Protein AF-A0A969QLA1-F1 (afdb_monomer_lite)

pLDDT: mean 76.2, std 19.85, range [35.66, 97.62]

Radius of gyration: 31.73 Å; chains: 1; bounding box: 60×80×61 Å

Foldseek 3Di:
DDDDDDPDDDDDDDDDDDDDDDDDDDDDDDDDDDDDDDDDPDPDDDDDDDPCDPLLVVLLVLLVVQAPVSVVDDSVCSNVVSVCLQLLLAFDPPDLRHDPRVDDDDPVRVVSSVVSVCCSVVVDPDDPPDPSSVRRRHDD

Structure (mmCIF, N/CA/C/O backbone):
data_AF-A0A969QLA1-F1
#
_entry.id   AF-A0A969QLA1-F1
#
loop_
_atom_site.group_PDB
_atom_site.id
_atom_site.type_symbol
_atom_site.label_atom_id
_atom_site.label_alt_id
_atom_site.label_comp_id
_atom_site.label_asym_id
_atom_site.label_entity_id
_atom_site.label_seq_id
_atom_site.pdbx_PDB_ins_code
_atom_site.Cartn_x
_atom_site.Cartn_y
_atom_site.Cartn_z
_atom_site.occupancy
_atom_site.B_iso_or_equiv
_atom_site.auth_seq_id
_atom_site.auth_comp_id
_atom_site.auth_asym_id
_atom_site.auth_atom_id
_atom_site.pdbx_PDB_model_num
ATOM 1 N N . MET A 1 1 ? 14.291 -67.160 -38.519 1.00 51.03 1 MET A N 1
ATOM 2 C CA . MET A 1 1 ? 13.418 -68.324 -38.251 1.00 51.03 1 MET A CA 1
ATOM 3 C C . MET A 1 1 ? 13.791 -68.806 -36.852 1.00 51.03 1 MET A C 1
ATOM 5 O O . MET A 1 1 ? 14.877 -69.334 -36.722 1.00 51.03 1 MET A O 1
ATOM 9 N N . TYR A 1 2 ? 13.108 -68.519 -35.743 1.00 52.56 2 TYR A N 1
ATOM 10 C CA . TYR A 1 2 ? 11.756 -68.027 -35.425 1.00 52.56 2 TYR A CA 1
ATOM 11 C C . TYR A 1 2 ? 11.814 -66.795 -34.478 1.00 52.56 2 TYR A C 1
ATOM 13 O O . TYR A 1 2 ? 12.858 -66.558 -33.873 1.00 52.56 2 TYR A O 1
ATOM 21 N N . PRO A 1 3 ? 10.730 -65.999 -34.379 1.00 59.09 3 PRO A N 1
ATOM 22 C CA . PRO A 1 3 ? 10.676 -64.732 -33.645 1.00 59.09 3 PRO A CA 1
ATOM 23 C C . PRO A 1 3 ? 10.567 -64.911 -32.123 1.00 59.09 3 PRO A C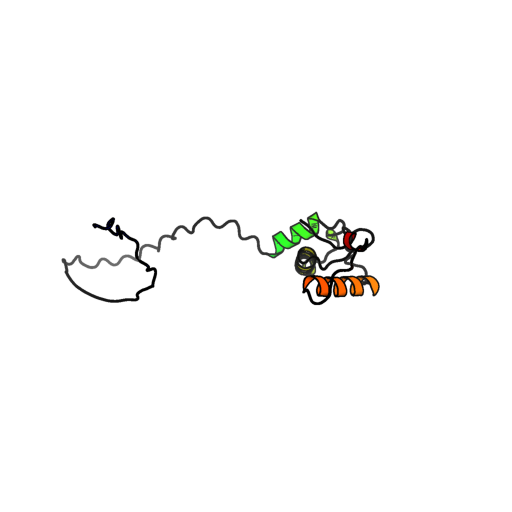 1
ATOM 25 O O . PRO A 1 3 ? 9.897 -65.821 -31.638 1.00 59.09 3 PRO A O 1
ATOM 28 N N . ILE A 1 4 ? 11.188 -63.990 -31.379 1.00 67.12 4 ILE A N 1
ATOM 29 C CA . ILE A 1 4 ? 10.986 -63.837 -29.935 1.00 67.12 4 ILE A CA 1
ATOM 30 C C . ILE A 1 4 ? 9.547 -63.371 -29.698 1.00 67.12 4 ILE A C 1
ATOM 32 O O . ILE A 1 4 ? 9.090 -62.377 -30.262 1.00 67.12 4 ILE A O 1
ATOM 36 N N . ALA A 1 5 ? 8.841 -64.158 -28.894 1.00 61.09 5 ALA A N 1
ATOM 37 C CA . ALA A 1 5 ? 7.438 -64.020 -28.566 1.00 61.09 5 ALA A CA 1
ATOM 38 C C . ALA A 1 5 ? 7.115 -62.685 -27.872 1.00 61.09 5 ALA A C 1
ATOM 40 O O . ALA A 1 5 ? 7.810 -62.243 -26.958 1.00 61.09 5 ALA A O 1
ATOM 41 N N . MET A 1 6 ? 6.002 -62.088 -28.307 1.00 59.09 6 MET A N 1
ATOM 42 C CA . MET A 1 6 ? 5.271 -61.014 -27.637 1.00 59.09 6 MET A CA 1
ATOM 43 C C . MET A 1 6 ? 4.784 -61.485 -26.263 1.00 59.09 6 MET A C 1
ATOM 45 O O . MET A 1 6 ? 3.778 -62.185 -26.165 1.00 59.09 6 MET A O 1
ATOM 49 N N . THR A 1 7 ? 5.438 -61.037 -25.196 1.00 65.06 7 THR A N 1
ATOM 50 C CA . THR A 1 7 ? 4.850 -61.071 -23.853 1.00 65.06 7 THR A CA 1
ATOM 51 C C . THR A 1 7 ? 4.016 -59.807 -23.664 1.00 65.06 7 THR A C 1
ATOM 53 O O . THR A 1 7 ? 4.479 -58.810 -23.116 1.00 65.06 7 THR A O 1
ATOM 56 N N . MET A 1 8 ? 2.778 -59.832 -24.159 1.00 58.56 8 MET A N 1
ATOM 57 C CA . MET A 1 8 ? 1.742 -58.920 -23.680 1.00 58.56 8 MET A CA 1
ATOM 58 C C . MET A 1 8 ? 1.232 -59.432 -22.336 1.00 58.56 8 MET A C 1
ATOM 60 O O . MET A 1 8 ? 0.573 -60.465 -22.286 1.00 58.56 8 MET A O 1
ATOM 64 N N . LEU A 1 9 ? 1.494 -58.691 -21.263 1.00 62.69 9 LEU A N 1
ATOM 65 C CA . LEU A 1 9 ? 0.768 -58.823 -20.005 1.00 62.69 9 LEU A CA 1
ATOM 66 C C . LEU A 1 9 ? 0.545 -57.425 -19.413 1.00 62.69 9 LEU A C 1
ATOM 68 O O . LEU A 1 9 ? 1.464 -56.798 -18.903 1.00 62.69 9 LEU A O 1
ATOM 72 N N . LEU A 1 10 ? -0.727 -57.019 -19.457 1.00 64.88 10 LEU A N 1
ATOM 73 C CA . LEU A 1 10 ? -1.436 -56.317 -18.386 1.00 64.88 10 LEU A CA 1
ATOM 74 C C . LEU A 1 10 ? -0.994 -54.883 -18.036 1.00 64.88 10 LEU A C 1
ATOM 76 O O . LEU A 1 10 ? -0.087 -54.678 -17.240 1.00 64.88 10 LEU A O 1
ATOM 80 N N . GLN A 1 11 ? -1.841 -53.907 -18.379 1.00 65.38 11 GLN A N 1
ATOM 81 C CA . GLN A 1 11 ? -2.885 -53.497 -17.425 1.00 65.38 11 GLN A CA 1
ATOM 82 C C . GLN A 1 11 ? -3.976 -52.624 -18.074 1.00 65.38 11 GLN A C 1
ATOM 84 O O . GLN A 1 11 ? -3.675 -51.797 -18.936 1.00 65.38 11 GLN A O 1
ATOM 89 N N . PRO A 1 12 ? -5.252 -52.832 -17.695 1.00 67.12 12 PRO A N 1
ATOM 90 C CA . PRO A 1 12 ? -6.391 -52.170 -18.305 1.00 67.12 12 PRO A CA 1
ATOM 91 C C . PRO A 1 12 ? -6.604 -50.757 -17.750 1.00 67.12 12 PRO A C 1
ATOM 93 O O . PRO A 1 12 ? -6.472 -50.492 -16.557 1.00 67.12 12 PRO A O 1
ATOM 96 N N . LEU A 1 13 ? -7.016 -49.872 -18.656 1.00 56.97 13 LEU A N 1
ATOM 97 C CA . LEU A 1 13 ? -7.788 -48.668 -18.363 1.00 56.97 13 LEU A CA 1
ATOM 98 C C . LEU A 1 13 ? -9.009 -49.058 -17.521 1.00 56.97 13 LEU A C 1
ATOM 100 O O . LEU A 1 13 ? -9.608 -50.080 -17.828 1.00 56.97 13 LEU A O 1
ATOM 104 N N . ILE A 1 14 ? -9.401 -48.238 -16.542 1.00 68.00 14 ILE A N 1
ATOM 105 C CA . ILE A 1 14 ? -10.791 -47.825 -16.242 1.00 68.00 14 ILE A CA 1
ATOM 106 C C . ILE A 1 14 ? -10.849 -47.285 -14.808 1.00 68.00 14 ILE A C 1
ATOM 108 O O . ILE A 1 14 ? -10.754 -48.025 -13.838 1.00 68.00 14 ILE A O 1
ATOM 112 N N . ASN A 1 15 ? -11.117 -45.985 -14.694 1.00 50.97 15 ASN A N 1
ATOM 113 C CA . ASN A 1 15 ? -11.918 -45.449 -13.602 1.00 50.97 15 ASN A CA 1
ATOM 114 C C . ASN A 1 15 ? -13.031 -44.627 -14.267 1.00 50.97 15 ASN A C 1
ATOM 116 O O . ASN A 1 15 ? -12.810 -43.504 -14.721 1.00 50.97 15 ASN A O 1
ATOM 120 N N . ARG A 1 16 ? -14.210 -45.233 -14.430 1.00 56.62 16 ARG A N 1
ATOM 121 C CA . ARG A 1 16 ? -15.440 -44.556 -14.862 1.00 56.62 16 ARG A CA 1
ATOM 122 C C . ARG A 1 16 ? -16.551 -44.885 -13.863 1.00 56.62 16 ARG A C 1
ATOM 124 O O . ARG A 1 16 ? -16.629 -46.033 -13.433 1.00 56.62 16 ARG A O 1
ATOM 131 N N . PRO A 1 17 ? -17.389 -43.907 -13.487 1.00 56.59 17 PRO A N 1
ATOM 132 C CA . PRO A 1 17 ? -18.413 -44.096 -12.472 1.00 56.59 17 PRO A CA 1
ATOM 133 C C . PRO A 1 17 ? -19.631 -44.797 -13.084 1.00 56.59 17 PRO A C 1
ATOM 135 O O . PRO A 1 17 ? -20.030 -44.477 -14.204 1.00 56.59 17 PRO A O 1
ATOM 138 N N . ALA A 1 18 ? -20.239 -45.726 -12.349 1.00 57.81 18 ALA A N 1
ATOM 139 C CA . ALA A 1 18 ? -21.504 -46.348 -12.725 1.00 57.81 18 ALA A CA 1
ATOM 140 C C . ALA A 1 18 ? -22.527 -46.175 -11.597 1.00 57.81 18 ALA A C 1
ATOM 142 O O . ALA A 1 18 ? -22.251 -46.433 -10.427 1.00 57.81 18 ALA A O 1
ATOM 143 N N . GLN A 1 19 ? -23.696 -45.682 -11.992 1.00 51.69 19 GLN A N 1
ATOM 144 C CA . GLN A 1 19 ? -24.875 -45.445 -11.173 1.00 51.69 19 GLN A CA 1
ATOM 145 C C . GLN A 1 19 ? -25.661 -46.752 -10.916 1.00 51.69 19 GLN A C 1
ATOM 147 O O . GLN A 1 19 ? -25.711 -47.609 -11.787 1.00 51.69 19 GLN A O 1
ATOM 152 N N . ALA A 1 20 ? -26.308 -46.819 -9.745 1.00 47.03 20 ALA A N 1
ATOM 153 C CA . ALA A 1 20 ? -27.643 -47.364 -9.424 1.00 47.03 20 ALA A CA 1
ATOM 154 C C . ALA A 1 20 ? -28.123 -48.784 -9.860 1.00 47.03 20 ALA A C 1
ATOM 156 O O . ALA A 1 20 ? -28.214 -49.097 -11.039 1.00 47.03 20 ALA A O 1
ATOM 157 N N . SER A 1 21 ? -28.696 -49.507 -8.870 1.00 47.25 21 SER A N 1
ATOM 158 C CA . SER A 1 21 ? -30.081 -50.066 -8.833 1.00 47.25 21 SER A CA 1
ATOM 159 C C . SER A 1 21 ? -30.297 -51.595 -8.619 1.00 47.25 21 SER A C 1
ATOM 161 O O . SER A 1 21 ? -29.979 -52.403 -9.480 1.00 47.25 21 SER A O 1
ATOM 163 N N . ALA A 1 22 ? -30.985 -51.906 -7.498 1.00 39.91 22 ALA A N 1
ATOM 164 C CA . ALA A 1 22 ? -32.107 -52.855 -7.265 1.00 39.91 22 ALA A CA 1
ATOM 165 C C . ALA A 1 22 ? -31.970 -54.402 -7.042 1.00 39.91 22 ALA A C 1
ATOM 167 O O . ALA A 1 22 ? -31.525 -55.136 -7.912 1.00 39.9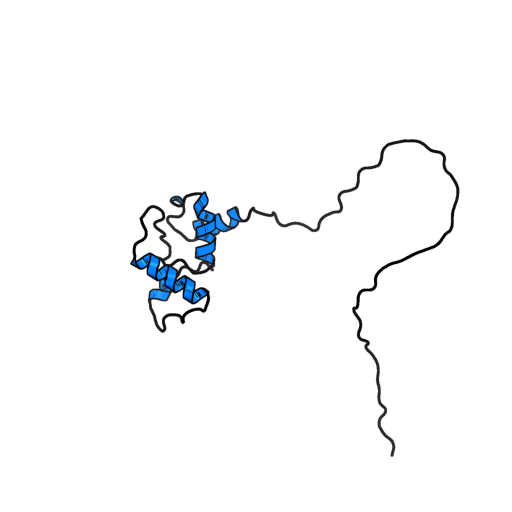1 22 ALA A O 1
ATOM 168 N N . ALA A 1 23 ? -32.603 -54.838 -5.919 1.00 35.66 23 ALA A N 1
ATOM 169 C CA . ALA A 1 23 ? -33.374 -56.081 -5.603 1.00 35.66 23 ALA A CA 1
ATOM 170 C C . ALA A 1 23 ? -32.627 -57.450 -5.473 1.00 35.66 23 ALA A C 1
ATOM 172 O O . ALA A 1 23 ? -31.715 -57.712 -6.233 1.00 35.66 23 ALA A O 1
ATOM 173 N N . ALA A 1 24 ? -32.927 -58.417 -4.576 1.00 40.38 24 ALA A N 1
ATOM 174 C CA . ALA A 1 24 ? -34.144 -58.775 -3.829 1.00 40.38 24 ALA A CA 1
ATOM 175 C C . ALA A 1 24 ? -33.888 -59.760 -2.635 1.00 40.38 24 ALA A C 1
ATOM 177 O O . ALA A 1 24 ? -33.003 -60.605 -2.701 1.00 40.38 24 ALA A O 1
ATOM 178 N N . THR A 1 25 ? -34.756 -59.671 -1.612 1.00 40.31 25 THR A N 1
ATOM 179 C CA . THR A 1 25 ? -35.438 -60.731 -0.813 1.00 40.31 25 THR A CA 1
ATOM 180 C C . THR A 1 25 ? -34.677 -61.839 -0.050 1.00 40.31 25 THR A C 1
ATOM 182 O O . THR A 1 25 ? -34.208 -62.800 -0.650 1.00 40.31 25 THR A O 1
ATOM 185 N N . SER A 1 26 ? -34.795 -61.844 1.295 1.00 52.69 26 SER A N 1
ATOM 186 C CA . SER A 1 26 ? -35.434 -62.934 2.0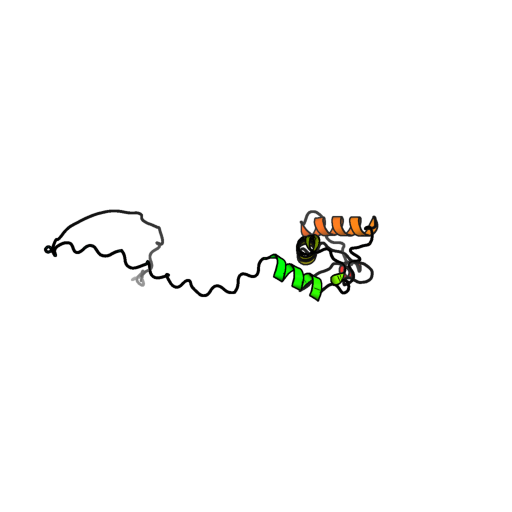82 1.00 52.69 26 SER A CA 1
ATOM 187 C C . SER A 1 26 ? -35.594 -62.586 3.573 1.00 52.69 26 SER A C 1
ATOM 189 O O . SER A 1 26 ? -34.740 -61.953 4.182 1.00 52.69 26 SER A O 1
ATOM 191 N N . GLN A 1 27 ? -36.749 -62.976 4.115 1.00 46.84 27 GLN A N 1
ATOM 192 C CA . GLN A 1 27 ? -37.360 -62.576 5.386 1.00 46.84 27 GLN A CA 1
ATOM 193 C C . GLN A 1 27 ? -37.004 -63.523 6.545 1.00 46.84 27 GLN A C 1
ATOM 195 O O . GLN A 1 27 ? -36.898 -64.727 6.325 1.00 46.84 27 GLN A O 1
ATOM 200 N N . ALA A 1 28 ? -36.969 -63.015 7.785 1.00 40.84 28 ALA A N 1
ATOM 201 C CA . ALA A 1 28 ? -37.171 -63.837 8.981 1.00 40.84 28 ALA A CA 1
ATOM 202 C C . ALA A 1 28 ? -37.790 -63.052 10.169 1.00 40.84 28 ALA A C 1
ATOM 204 O O . ALA A 1 28 ? -37.100 -62.313 10.856 1.00 40.84 28 ALA A O 1
ATOM 205 N N . ILE A 1 29 ? -39.095 -63.294 10.372 1.00 42.38 29 ILE A N 1
ATOM 206 C CA . ILE A 1 29 ? -39.852 -63.499 11.631 1.00 42.38 29 ILE A CA 1
ATOM 207 C C . ILE A 1 29 ? -39.916 -62.372 12.694 1.00 42.38 29 ILE A C 1
ATOM 209 O O . ILE A 1 29 ? -38.927 -61.845 13.182 1.00 42.38 29 ILE A O 1
ATOM 213 N N . ALA A 1 30 ? -41.161 -62.073 13.079 1.00 48.03 30 ALA A N 1
ATOM 214 C CA . ALA A 1 30 ? -41.645 -61.008 13.950 1.00 48.03 30 ALA A CA 1
ATOM 215 C C . ALA A 1 30 ? -41.148 -61.036 15.410 1.00 48.03 30 ALA A C 1
ATOM 217 O O . ALA A 1 30 ? -41.176 -62.072 16.072 1.00 48.03 30 ALA A O 1
ATOM 218 N N . GLN A 1 31 ? -40.853 -59.843 15.935 1.00 51.03 31 GLN A N 1
ATOM 219 C CA . GLN A 1 31 ? -40.957 -59.507 17.358 1.00 51.03 31 GLN A CA 1
ATOM 220 C C . GLN A 1 31 ? -41.990 -58.371 17.513 1.00 51.03 31 GLN A C 1
ATOM 222 O O . GLN A 1 31 ? -42.055 -57.500 16.640 1.00 51.03 31 GLN A O 1
ATOM 227 N N . PRO A 1 32 ? -42.853 -58.412 18.546 1.00 46.88 32 PRO A N 1
ATOM 228 C CA . PRO A 1 32 ? -43.959 -57.477 18.719 1.00 46.88 32 PRO A CA 1
ATOM 229 C C . PRO A 1 32 ? -43.464 -56.081 19.110 1.00 46.88 32 PRO A C 1
ATOM 231 O O . PRO A 1 32 ? -42.418 -55.920 19.729 1.00 46.88 32 PRO A O 1
ATOM 234 N N . ALA A 1 33 ? -44.246 -55.077 18.723 1.00 52.75 33 ALA A N 1
ATOM 235 C CA . ALA A 1 33 ? -44.006 -53.675 19.009 1.00 52.75 33 ALA A CA 1
ATOM 236 C C . ALA A 1 33 ? -43.894 -53.406 20.518 1.00 52.75 33 ALA A C 1
ATOM 238 O O . ALA A 1 33 ? -44.860 -53.597 21.254 1.00 52.75 33 ALA A O 1
ATOM 239 N N . GLU A 1 34 ? -42.752 -52.866 20.936 1.00 39.88 34 GLU A N 1
ATOM 240 C CA . GLU A 1 34 ? -42.659 -52.024 22.123 1.00 39.88 34 GLU A CA 1
ATOM 241 C C . GLU A 1 34 ? -42.116 -50.663 21.674 1.00 39.88 34 GLU A C 1
ATOM 243 O O . GLU A 1 34 ? -41.019 -50.540 21.129 1.00 39.88 34 GLU A O 1
ATOM 248 N N . SER A 1 35 ? -42.973 -49.654 21.785 1.00 54.47 35 SER A N 1
ATOM 249 C CA . SER A 1 35 ? -42.695 -48.273 21.422 1.00 54.47 35 SER A CA 1
ATOM 250 C C . SER A 1 35 ? -41.788 -47.638 22.470 1.00 54.47 35 SER A C 1
ATOM 252 O O . SER A 1 35 ? -42.261 -47.299 23.553 1.00 54.47 35 SER A O 1
ATOM 254 N N . THR A 1 36 ? -40.528 -47.382 22.120 1.00 54.91 36 THR A N 1
ATOM 255 C CA . THR A 1 36 ? -39.650 -46.492 22.896 1.00 54.91 36 THR A CA 1
ATOM 256 C C . THR A 1 36 ? -38.771 -45.693 21.918 1.00 54.91 36 THR A C 1
ATOM 258 O O . THR A 1 36 ? -38.394 -46.236 20.878 1.00 54.91 36 THR A O 1
ATOM 261 N N . PRO A 1 37 ? -38.528 -44.386 22.154 1.00 48.59 37 PRO A N 1
ATOM 262 C CA . PRO A 1 37 ? -38.113 -43.431 21.122 1.00 48.59 37 PRO A CA 1
ATOM 263 C C . PRO A 1 37 ? -36.740 -43.743 20.522 1.00 48.59 37 PRO A C 1
ATOM 265 O O . PRO A 1 37 ? -35.889 -44.335 21.179 1.00 48.59 37 PRO A O 1
ATOM 268 N N . ALA A 1 38 ? -36.546 -43.313 19.274 1.00 61.09 38 ALA A N 1
ATOM 269 C CA . ALA A 1 38 ? -35.312 -43.447 18.510 1.00 61.09 38 ALA A CA 1
ATOM 270 C C . ALA A 1 38 ? -34.048 -43.180 19.359 1.00 61.09 38 ALA A C 1
ATOM 272 O O . ALA A 1 38 ? -33.990 -42.148 20.030 1.00 61.09 38 ALA A O 1
ATOM 273 N N . PRO A 1 39 ? -33.026 -44.054 19.311 1.00 54.22 39 PRO A N 1
ATOM 274 C CA . PRO A 1 39 ? -31.707 -43.700 19.803 1.00 54.22 39 PRO A CA 1
ATOM 275 C C . PRO A 1 39 ? -31.135 -42.609 18.893 1.00 54.22 39 PRO A C 1
ATOM 277 O O . PRO A 1 39 ? -31.194 -42.713 17.664 1.00 54.22 39 PRO A O 1
ATOM 280 N N . ASP A 1 40 ? -30.627 -41.551 19.516 1.00 57.78 40 ASP A N 1
ATOM 281 C CA . ASP A 1 40 ? -29.987 -40.415 18.866 1.00 57.78 40 ASP A CA 1
ATOM 282 C C . ASP A 1 40 ? -29.006 -40.849 17.758 1.00 57.78 40 ASP A C 1
ATOM 284 O O . ASP A 1 40 ? -28.244 -41.807 17.943 1.00 57.78 40 ASP A O 1
ATOM 288 N N . PRO A 1 41 ? -28.952 -40.144 16.613 1.00 53.91 41 PRO A N 1
ATOM 289 C CA . PRO A 1 41 ? -27.879 -40.347 15.657 1.00 53.91 41 PRO A CA 1
ATOM 290 C C . PRO A 1 41 ? -26.543 -39.990 16.318 1.00 53.91 41 PRO A C 1
ATOM 292 O O . PRO A 1 41 ? -26.268 -38.838 16.653 1.00 53.91 41 PRO A O 1
ATOM 295 N N . GLN A 1 42 ? -25.704 -41.011 16.493 1.00 59.22 42 GLN A N 1
ATOM 296 C CA . GLN A 1 42 ? -24.305 -40.879 16.880 1.00 59.22 42 GLN A CA 1
ATOM 297 C C . GLN A 1 42 ? -23.623 -39.842 15.969 1.00 59.22 42 GLN A C 1
ATOM 299 O O . GLN A 1 42 ? -23.717 -39.968 14.743 1.00 59.22 42 GLN A O 1
ATOM 304 N N . PRO A 1 43 ? -22.911 -38.836 16.512 1.00 47.81 43 PRO A N 1
ATOM 305 C CA . PRO A 1 43 ? -22.117 -37.936 15.694 1.00 47.81 43 PRO A CA 1
ATOM 306 C C . PRO A 1 43 ? -21.048 -38.755 14.973 1.00 47.81 43 PRO A C 1
ATOM 308 O O . PRO A 1 43 ? -20.140 -39.307 15.598 1.00 47.81 43 PRO A O 1
ATOM 311 N N . ALA A 1 44 ? -21.159 -38.847 13.649 1.00 52.38 44 ALA A N 1
ATOM 312 C CA . ALA A 1 44 ? -20.061 -39.297 12.814 1.00 52.38 44 ALA A CA 1
ATOM 313 C C . ALA A 1 44 ? -18.842 -38.426 13.144 1.00 52.38 44 ALA A C 1
ATOM 315 O O . ALA A 1 44 ? -18.895 -37.199 13.039 1.00 52.38 44 ALA A O 1
ATOM 316 N N . GLN A 1 45 ? -17.763 -39.061 13.596 1.00 52.12 45 GLN A N 1
ATOM 317 C CA . GLN A 1 45 ? -16.509 -38.391 13.908 1.00 52.12 45 GLN A CA 1
ATOM 318 C C . GLN A 1 45 ? -15.986 -37.720 12.631 1.00 52.12 45 GLN A C 1
ATOM 320 O O . GLN A 1 45 ? -15.529 -38.387 11.703 1.00 52.12 45 GLN A O 1
ATOM 325 N N . GLN A 1 46 ? -16.104 -36.392 12.567 1.00 58.16 46 GLN A N 1
ATOM 326 C CA . GLN A 1 46 ? -15.490 -35.574 11.527 1.00 58.16 46 GLN A CA 1
ATOM 327 C C . GLN A 1 46 ? -13.960 -35.680 11.658 1.00 58.16 46 GLN A C 1
ATOM 329 O O . GLN A 1 46 ? -13.446 -35.574 12.775 1.00 58.16 46 GLN A O 1
ATOM 334 N N . PRO A 1 47 ? -13.209 -35.875 10.559 1.00 44.53 47 PRO A N 1
ATOM 335 C CA . PRO A 1 47 ? -11.754 -35.792 10.606 1.00 44.53 47 PRO A CA 1
ATOM 336 C C . PRO A 1 47 ? -11.348 -34.406 11.123 1.00 44.53 47 PRO A C 1
ATOM 338 O O . PRO A 1 47 ? -11.925 -33.400 10.714 1.00 44.53 47 PRO A O 1
ATOM 341 N N . ALA A 1 48 ? -10.398 -34.389 12.061 1.00 51.75 48 ALA A N 1
ATOM 342 C CA . ALA A 1 48 ? -9.963 -33.234 12.843 1.00 51.75 48 ALA A CA 1
ATOM 343 C C . ALA A 1 48 ? -9.909 -31.930 12.027 1.00 51.75 48 ALA A C 1
ATOM 345 O O . ALA A 1 48 ? -9.008 -31.712 11.217 1.00 51.75 48 ALA A O 1
ATOM 346 N N . GLN A 1 49 ? -10.882 -31.052 12.269 1.00 45.47 49 GLN A N 1
ATOM 347 C CA . GLN A 1 49 ? -10.872 -29.684 11.775 1.00 45.47 49 GLN A CA 1
ATOM 348 C C . GLN A 1 49 ? -9.851 -28.906 12.607 1.00 45.47 49 GLN A C 1
ATOM 350 O O . GLN A 1 49 ? -10.004 -28.768 13.822 1.00 45.47 49 GLN A O 1
ATOM 355 N N . GLN A 1 50 ? -8.796 -28.407 11.960 1.00 60.19 50 GLN A N 1
ATOM 356 C CA . GLN A 1 50 ? -8.012 -27.303 12.514 1.00 60.19 50 GLN A CA 1
ATOM 357 C C . GLN A 1 50 ? -8.989 -26.169 12.876 1.00 60.19 50 GLN A C 1
ATOM 359 O O . GLN A 1 50 ? -9.956 -25.979 12.131 1.00 60.19 50 GLN A O 1
ATOM 364 N N . PRO A 1 51 ? -8.798 -25.432 13.988 1.00 52.16 51 PRO A N 1
ATOM 365 C CA . PRO A 1 51 ? -9.724 -24.375 14.371 1.00 52.16 51 PRO A CA 1
ATOM 366 C C . PRO A 1 51 ? -9.888 -23.405 13.203 1.00 52.16 51 PRO A C 1
ATOM 368 O O . PRO A 1 51 ? -8.925 -22.763 12.784 1.00 52.16 51 PRO A O 1
ATOM 371 N N . ILE A 1 52 ? -11.100 -23.330 12.659 1.00 50.59 52 ILE A N 1
ATOM 372 C CA . ILE A 1 52 ? -11.472 -22.366 11.629 1.00 50.59 52 ILE A CA 1
ATOM 373 C C . ILE A 1 52 ? -11.463 -21.002 12.321 1.00 50.59 52 ILE A C 1
ATOM 375 O O . ILE A 1 52 ? -12.458 -20.571 12.901 1.00 50.59 52 ILE A O 1
ATOM 379 N N . GLN A 1 53 ? -10.302 -20.352 12.359 1.00 55.69 53 GLN A N 1
ATOM 380 C CA . GLN A 1 53 ? -10.242 -18.941 12.706 1.00 55.69 53 GLN A CA 1
ATOM 381 C C . GLN A 1 53 ? -11.067 -18.207 11.642 1.00 55.69 53 GLN A C 1
ATOM 383 O O . GLN A 1 53 ? -10.904 -18.500 10.452 1.00 55.69 53 GLN A O 1
ATOM 388 N N . PRO A 1 54 ? -11.981 -17.296 12.016 1.00 57.09 54 PRO A N 1
ATOM 389 C CA . PRO A 1 54 ? -12.650 -16.479 11.020 1.00 57.09 54 PRO A CA 1
ATOM 390 C C . PRO A 1 54 ? -11.565 -15.780 10.182 1.00 57.09 54 PRO A C 1
ATOM 392 O O . PRO A 1 54 ? -10.561 -15.346 10.754 1.00 57.09 54 PRO A O 1
ATOM 395 N N . PRO A 1 55 ? -11.730 -15.671 8.851 1.00 58.16 55 PRO A N 1
ATOM 396 C CA . PRO A 1 55 ? -10.702 -15.141 7.944 1.00 58.16 55 PRO A CA 1
ATOM 397 C C . PRO A 1 55 ? -10.163 -13.756 8.354 1.00 58.16 55 PRO A C 1
ATOM 399 O O . PRO A 1 55 ? -9.058 -13.377 7.981 1.00 58.16 55 PRO A O 1
ATOM 402 N N . THR A 1 56 ? -10.902 -13.031 9.197 1.00 60.69 56 THR A N 1
ATOM 403 C CA . THR A 1 56 ? -10.511 -11.759 9.807 1.00 60.69 56 THR A CA 1
ATOM 404 C C . THR A 1 56 ? -9.365 -11.850 10.819 1.00 60.69 56 THR A C 1
ATOM 406 O O . THR A 1 56 ? -8.592 -10.902 10.911 1.00 60.69 56 THR A O 1
ATOM 409 N N . GLN A 1 57 ? -9.215 -12.945 11.573 1.00 67.06 57 GLN A N 1
ATOM 410 C CA . GLN A 1 57 ? -8.168 -13.044 12.605 1.00 67.06 57 GLN A CA 1
ATOM 411 C C . GLN A 1 57 ? -6.774 -13.207 11.993 1.00 67.06 57 GLN A C 1
ATOM 413 O O . GLN A 1 57 ? -5.835 -12.542 12.416 1.00 67.06 57 GLN A O 1
ATOM 418 N N . GLN A 1 58 ? -6.641 -14.037 10.956 1.00 74.12 58 GLN A N 1
ATOM 419 C CA . GLN A 1 58 ? -5.366 -14.220 10.255 1.00 74.12 58 GLN A CA 1
ATOM 420 C C . GLN A 1 58 ? -4.938 -12.938 9.530 1.00 74.12 58 GLN A C 1
ATOM 422 O O . GLN A 1 58 ? -3.784 -12.532 9.628 1.00 74.12 58 GLN A O 1
ATOM 427 N N . ALA A 1 59 ? -5.889 -12.261 8.874 1.00 75.50 59 ALA A N 1
ATOM 428 C CA . ALA A 1 59 ? -5.676 -10.964 8.239 1.00 75.50 59 ALA A CA 1
ATOM 429 C C . ALA A 1 59 ? -5.200 -9.894 9.237 1.00 75.50 59 ALA A C 1
ATOM 431 O O . ALA A 1 59 ? -4.241 -9.176 8.958 1.00 75.50 59 ALA A O 1
ATOM 432 N N . ALA A 1 60 ? -5.836 -9.817 10.410 1.00 76.94 60 ALA A N 1
ATOM 433 C CA . ALA A 1 60 ? -5.442 -8.888 11.464 1.00 76.94 60 ALA A CA 1
ATOM 434 C C . ALA A 1 60 ? -4.014 -9.137 11.951 1.00 76.94 60 ALA A C 1
ATOM 436 O O . ALA A 1 60 ? -3.227 -8.196 12.027 1.00 76.94 60 ALA A O 1
ATOM 437 N N . ASN A 1 61 ? -3.654 -10.399 12.187 1.00 83.94 61 ASN A N 1
ATOM 438 C CA . ASN A 1 61 ? -2.315 -10.750 12.649 1.00 83.94 61 ASN A CA 1
ATOM 439 C C . ASN A 1 61 ? -1.238 -10.331 11.636 1.00 83.94 61 ASN A C 1
ATOM 441 O O . ASN A 1 61 ? -0.279 -9.673 12.023 1.00 83.94 61 ASN A O 1
ATOM 445 N N . SER A 1 62 ? -1.426 -10.609 10.339 1.00 84.38 62 SER A N 1
ATOM 446 C CA . SER A 1 62 ? -0.448 -10.224 9.306 1.00 84.38 62 SER A CA 1
ATOM 447 C C . SER A 1 62 ? -0.224 -8.711 9.220 1.00 84.38 62 SER A C 1
ATOM 449 O O . SER A 1 62 ? 0.894 -8.260 8.980 1.00 84.38 62 SER A O 1
ATOM 451 N N . VAL A 1 63 ? -1.281 -7.917 9.408 1.00 89.75 63 VAL A N 1
ATOM 452 C CA . VAL A 1 63 ? -1.194 -6.449 9.398 1.00 89.75 63 VAL A CA 1
ATOM 453 C C . VAL A 1 63 ? -0.463 -5.949 10.644 1.00 89.75 63 VAL A C 1
ATOM 455 O O . VAL A 1 63 ? 0.449 -5.135 10.515 1.00 89.75 63 VAL A O 1
ATOM 458 N N . THR A 1 64 ? -0.814 -6.463 11.827 1.00 89.50 64 THR A N 1
ATOM 459 C CA . THR A 1 64 ? -0.179 -6.088 13.102 1.00 89.50 64 THR A CA 1
ATOM 460 C C . THR A 1 64 ? 1.288 -6.506 13.187 1.00 89.50 64 THR A C 1
ATOM 462 O O . THR A 1 64 ? 2.089 -5.798 13.789 1.00 89.50 64 THR A O 1
ATOM 465 N N . GLU A 1 65 ? 1.664 -7.629 12.579 1.00 90.50 65 GLU A N 1
ATOM 466 C CA . GLU A 1 65 ? 3.057 -8.089 12.548 1.00 90.50 65 GLU A CA 1
ATOM 467 C C . GLU A 1 65 ? 3.928 -7.285 11.574 1.00 90.50 65 GLU A C 1
ATOM 469 O O . GLU A 1 65 ? 5.135 -7.149 11.792 1.00 90.50 65 GLU A O 1
ATOM 474 N N . TYR A 1 66 ? 3.340 -6.762 10.493 1.00 92.50 66 TYR A N 1
ATOM 475 C CA . TYR A 1 66 ? 4.093 -6.075 9.445 1.00 92.50 66 TYR A CA 1
ATOM 476 C C . TYR A 1 66 ? 4.213 -4.564 9.671 1.00 92.50 66 TYR A C 1
ATOM 478 O O . TYR A 1 66 ? 5.311 -4.014 9.530 1.00 92.50 66 TYR A O 1
ATOM 486 N N . TYR A 1 67 ? 3.101 -3.895 9.989 1.00 95.50 67 TYR A N 1
ATOM 487 C CA . TYR A 1 67 ? 3.050 -2.439 10.105 1.00 95.50 67 TYR A CA 1
ATOM 488 C C . TYR A 1 67 ? 3.294 -1.977 11.539 1.00 95.50 67 TYR A C 1
ATOM 490 O O . TYR A 1 67 ? 2.689 -2.484 12.482 1.00 95.50 67 TYR A O 1
ATOM 498 N N . VAL A 1 68 ? 4.151 -0.970 11.704 1.00 96.50 68 VAL A N 1
ATOM 499 C CA . VAL A 1 68 ? 4.483 -0.422 13.033 1.00 96.50 68 VAL A CA 1
ATOM 500 C C . VAL A 1 68 ? 3.357 0.425 13.624 1.00 96.50 68 VAL A C 1
ATOM 502 O O . VAL A 1 68 ? 3.307 0.613 14.833 1.00 96.50 68 VAL A O 1
ATOM 505 N N . ASP A 1 69 ? 2.472 0.930 12.769 1.00 96.06 69 ASP A N 1
ATOM 506 C CA . ASP A 1 69 ? 1.331 1.788 13.085 1.00 96.06 69 ASP A CA 1
ATOM 507 C C . ASP A 1 69 ? -0.007 1.060 12.886 1.00 96.06 69 ASP A C 1
ATOM 509 O O . ASP A 1 69 ? -1.048 1.674 12.643 1.00 96.06 69 ASP A O 1
ATOM 513 N N . ALA A 1 70 ? 0.007 -0.272 12.985 1.00 94.12 70 ALA A N 1
ATOM 514 C CA . ALA A 1 70 ? -1.187 -1.093 12.828 1.00 94.12 70 ALA A CA 1
ATOM 515 C C . ALA A 1 70 ? -2.283 -0.791 13.867 1.00 94.12 70 ALA A C 1
ATOM 517 O O . ALA A 1 70 ? -3.455 -1.051 13.598 1.00 94.12 70 ALA A O 1
ATOM 518 N N . ASP A 1 71 ? -1.934 -0.226 15.029 1.00 94.50 71 ASP A N 1
ATOM 519 C CA . ASP A 1 71 ? -2.895 0.198 16.059 1.00 94.50 71 ASP A CA 1
ATOM 520 C C . ASP A 1 71 ? -3.801 1.348 15.596 1.00 94.50 71 ASP A C 1
ATOM 522 O O . ASP A 1 71 ? -4.900 1.526 16.119 1.00 94.50 71 ASP A O 1
ATOM 526 N N . GLN A 1 72 ? -3.355 2.103 14.593 1.00 95.50 72 GLN A N 1
ATOM 527 C CA . GLN A 1 72 ? -4.079 3.237 14.029 1.00 95.50 72 GLN A CA 1
ATOM 528 C C . GLN A 1 72 ? -5.087 2.822 12.950 1.00 95.50 72 GLN A C 1
ATOM 530 O O . GLN A 1 72 ? -5.823 3.664 12.433 1.00 95.50 72 GLN A O 1
ATOM 535 N N . ILE A 1 73 ? -5.115 1.540 12.576 1.00 93.44 73 ILE A N 1
ATOM 536 C CA . ILE A 1 73 ? -5.998 1.014 11.539 1.00 93.44 73 ILE A CA 1
ATOM 537 C C . ILE A 1 73 ? -7.383 0.744 12.133 1.00 93.44 73 ILE A C 1
ATOM 539 O O . ILE A 1 73 ? -7.533 0.024 13.118 1.00 93.44 73 ILE A O 1
ATOM 543 N N . LEU A 1 74 ? -8.418 1.278 11.482 1.00 92.00 74 LEU A N 1
ATOM 544 C CA . LEU A 1 74 ? -9.805 1.022 11.865 1.00 92.00 74 LEU A CA 1
ATOM 545 C C . LEU A 1 74 ? -10.157 -0.473 11.717 1.00 92.00 74 LEU A C 1
ATOM 547 O O . LEU A 1 74 ? -9.790 -1.071 10.698 1.00 92.00 74 LEU A O 1
ATOM 551 N N . PRO A 1 75 ? -10.905 -1.084 12.660 1.00 89.44 75 PRO A N 1
ATOM 552 C CA . PRO A 1 75 ? -11.212 -2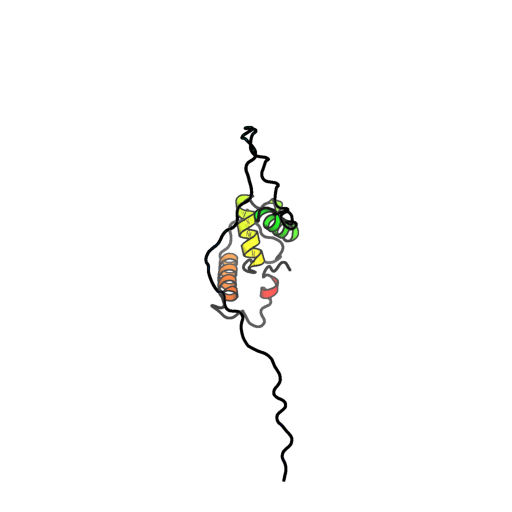.519 12.644 1.00 89.44 75 PRO A CA 1
ATOM 553 C C . PRO A 1 75 ? -11.829 -3.022 11.330 1.00 89.44 75 PRO A C 1
ATOM 555 O O . PRO A 1 75 ? -11.527 -4.126 10.877 1.00 89.44 75 PRO A O 1
ATOM 558 N N . GLU A 1 76 ? -12.667 -2.210 10.688 1.00 89.50 76 GLU A N 1
ATOM 559 C CA . GLU A 1 76 ? -13.311 -2.516 9.409 1.00 89.50 76 GLU A CA 1
ATOM 560 C C . GLU A 1 76 ? -12.351 -2.500 8.207 1.00 89.50 76 GLU A C 1
ATOM 562 O O . GLU A 1 76 ? -12.613 -3.152 7.194 1.00 89.50 76 GLU A O 1
ATOM 567 N N . ALA A 1 77 ? -11.233 -1.776 8.305 1.00 91.25 77 ALA A N 1
ATOM 568 C CA . ALA A 1 77 ? -10.256 -1.632 7.229 1.00 91.25 77 ALA A CA 1
ATOM 569 C C . ALA A 1 77 ? -9.183 -2.729 7.256 1.00 91.25 77 ALA A C 1
ATOM 571 O O . ALA A 1 77 ? -8.601 -3.031 6.212 1.00 91.25 77 ALA A O 1
ATOM 572 N N . VAL A 1 78 ? -8.959 -3.359 8.417 1.00 92.06 78 VAL A N 1
ATOM 573 C CA . VAL A 1 78 ? -7.910 -4.369 8.640 1.00 92.06 78 VAL A CA 1
ATOM 574 C C . VAL A 1 78 ? -7.931 -5.463 7.575 1.00 92.06 78 VAL A C 1
ATOM 576 O O . VAL A 1 78 ? -6.900 -5.766 6.981 1.00 92.06 78 VAL A O 1
ATOM 579 N N . ASN A 1 79 ? -9.108 -6.021 7.278 1.00 90.88 79 ASN A N 1
ATOM 580 C CA . ASN A 1 79 ? -9.231 -7.089 6.287 1.00 90.88 79 ASN A CA 1
ATOM 581 C C . ASN A 1 79 ? -8.837 -6.621 4.876 1.00 90.88 79 ASN A C 1
ATOM 583 O O . ASN A 1 79 ? -8.129 -7.323 4.160 1.00 90.88 79 ASN A O 1
ATOM 587 N N . ASN A 1 80 ? -9.269 -5.423 4.477 1.00 90.75 80 ASN A N 1
ATOM 588 C CA . ASN A 1 80 ? -8.969 -4.884 3.149 1.00 90.75 80 ASN A CA 1
ATOM 589 C C . ASN A 1 80 ? -7.480 -4.556 3.003 1.00 90.75 80 ASN A C 1
ATOM 591 O O . ASN A 1 80 ? -6.894 -4.824 1.954 1.00 90.75 80 ASN A O 1
ATOM 595 N N . ILE A 1 81 ? -6.869 -4.019 4.061 1.00 93.00 81 ILE A N 1
ATOM 596 C CA . ILE A 1 81 ? -5.434 -3.733 4.100 1.00 93.00 81 ILE A CA 1
ATOM 597 C C . ILE A 1 81 ? -4.654 -5.041 4.020 1.00 93.00 81 ILE A C 1
ATOM 599 O O . ILE A 1 81 ? -3.825 -5.171 3.132 1.00 93.00 81 ILE A O 1
ATOM 603 N N . ALA A 1 82 ? -4.987 -6.045 4.835 1.00 92.06 82 ALA A N 1
ATOM 604 C CA . ALA A 1 82 ? -4.328 -7.350 4.796 1.00 92.06 82 ALA A CA 1
ATOM 605 C C . ALA A 1 82 ? -4.326 -7.962 3.389 1.00 92.06 82 ALA A C 1
ATOM 607 O O . ALA A 1 82 ? -3.287 -8.413 2.911 1.00 92.06 82 ALA A O 1
ATOM 608 N N . LEU A 1 83 ? -5.470 -7.927 2.699 1.00 90.31 83 LEU A N 1
ATOM 609 C CA . LEU A 1 83 ? -5.583 -8.432 1.331 1.00 90.31 83 LEU A CA 1
ATOM 610 C C . LEU A 1 83 ? -4.734 -7.622 0.342 1.00 90.31 83 LEU A C 1
ATOM 612 O O . LEU A 1 83 ? -4.055 -8.208 -0.498 1.00 90.31 83 LEU A O 1
ATOM 616 N N . ALA A 1 84 ? -4.737 -6.290 0.436 1.00 91.56 84 ALA A N 1
ATOM 617 C CA . ALA A 1 84 ? -3.923 -5.435 -0.431 1.00 91.56 84 ALA A CA 1
ATOM 618 C C . ALA A 1 84 ? -2.415 -5.636 -0.197 1.00 91.56 84 ALA A C 1
ATOM 620 O O . ALA A 1 84 ? -1.628 -5.653 -1.149 1.00 91.56 84 ALA A O 1
ATOM 621 N N . THR A 1 85 ? -2.025 -5.816 1.064 1.00 92.88 85 THR A N 1
ATOM 622 C CA . THR A 1 85 ? -0.663 -6.115 1.508 1.00 92.88 85 THR A CA 1
ATOM 623 C C . THR A 1 85 ? -0.216 -7.482 0.980 1.00 92.88 85 THR A C 1
ATOM 625 O O . THR A 1 85 ? 0.839 -7.573 0.359 1.00 92.88 85 THR A O 1
ATOM 628 N N . GLN A 1 86 ? -1.032 -8.531 1.136 1.00 90.31 86 GLN A N 1
ATOM 629 C CA . GLN A 1 86 ? -0.747 -9.877 0.610 1.00 90.31 86 GLN A CA 1
ATOM 630 C C . GLN A 1 86 ? -0.710 -9.915 -0.924 1.00 90.31 86 GLN A C 1
ATOM 632 O O . GLN A 1 86 ? 0.068 -10.662 -1.513 1.00 90.31 86 GLN A O 1
ATOM 637 N N . ALA A 1 87 ? -1.520 -9.088 -1.587 1.00 90.69 87 ALA A N 1
ATOM 638 C CA . ALA A 1 87 ? -1.503 -8.944 -3.039 1.00 90.69 87 ALA A CA 1
ATOM 639 C C . ALA A 1 87 ? -0.278 -8.168 -3.562 1.00 90.69 87 ALA A C 1
ATOM 641 O O . ALA A 1 87 ? -0.123 -8.029 -4.777 1.00 90.69 87 ALA A O 1
ATOM 642 N N . GLY A 1 88 ? 0.569 -7.630 -2.676 1.00 92.00 88 GLY A N 1
ATOM 643 C CA . GLY A 1 88 ? 1.738 -6.838 -3.050 1.00 92.00 88 GLY A CA 1
ATOM 644 C C . GLY A 1 88 ? 1.378 -5.547 -3.784 1.00 92.00 88 GLY A C 1
ATOM 645 O O . GLY A 1 88 ? 2.122 -5.125 -4.669 1.00 92.00 88 GLY A O 1
ATOM 646 N N . ILE A 1 89 ? 0.208 -4.967 -3.482 1.00 94.38 89 ILE A N 1
ATOM 647 C CA . ILE A 1 89 ? -0.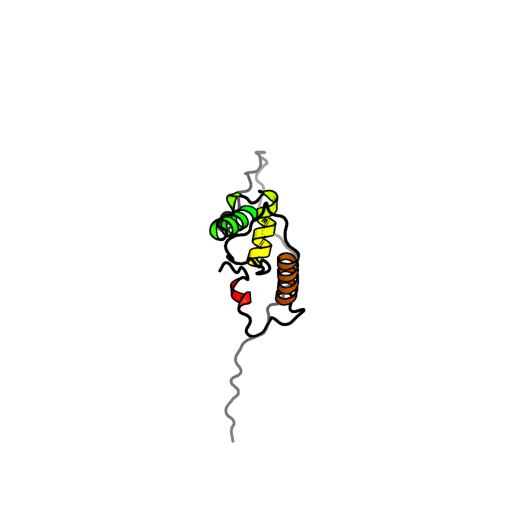303 -3.736 -4.112 1.00 94.38 89 ILE A CA 1
ATOM 648 C C . ILE A 1 89 ? 0.118 -2.493 -3.323 1.00 94.38 89 ILE A C 1
ATOM 650 O O . ILE A 1 89 ? 0.319 -1.427 -3.906 1.00 94.38 89 ILE A O 1
ATOM 654 N N . VAL A 1 90 ? 0.260 -2.627 -2.004 1.00 94.69 90 VAL A N 1
ATOM 655 C CA . VAL A 1 90 ? 0.619 -1.514 -1.124 1.00 94.69 90 VAL A CA 1
ATOM 656 C C . VAL A 1 90 ? 2.069 -1.098 -1.378 1.00 94.69 90 VAL A C 1
ATOM 658 O O . VAL A 1 90 ? 2.984 -1.920 -1.366 1.00 94.69 90 VAL A O 1
ATOM 661 N N . VAL A 1 91 ? 2.269 0.198 -1.607 1.00 95.19 91 VAL A N 1
ATOM 662 C CA . VAL A 1 91 ? 3.584 0.824 -1.782 1.00 95.19 91 VAL A CA 1
ATOM 663 C C . VAL A 1 91 ? 3.713 1.950 -0.769 1.00 95.19 91 VAL A C 1
ATOM 665 O O . VAL A 1 91 ? 2.941 2.905 -0.840 1.00 95.19 91 VAL A O 1
ATOM 668 N N . ASN A 1 92 ? 4.684 1.842 0.139 1.00 95.00 92 ASN A N 1
ATOM 669 C CA . ASN A 1 92 ? 4.875 2.780 1.246 1.00 95.00 92 ASN A CA 1
ATOM 670 C C . ASN A 1 92 ? 6.300 3.346 1.218 1.00 95.00 92 ASN A C 1
ATOM 672 O O . ASN A 1 92 ? 7.282 2.603 1.212 1.00 95.00 92 ASN A O 1
ATOM 676 N N . TYR A 1 93 ? 6.407 4.673 1.191 1.00 93.06 93 TYR A N 1
ATOM 677 C CA . TYR A 1 93 ? 7.672 5.404 1.148 1.00 93.06 93 TYR A CA 1
ATOM 678 C C . TYR A 1 93 ? 7.711 6.450 2.271 1.00 93.06 93 TYR A C 1
ATOM 680 O O . TYR A 1 93 ? 6.705 7.117 2.504 1.00 93.06 93 TYR A O 1
ATOM 688 N N . PRO A 1 94 ? 8.865 6.678 2.923 1.00 92.69 94 PRO A N 1
ATOM 689 C CA . PRO A 1 94 ? 10.155 6.015 2.701 1.00 92.69 94 PRO A CA 1
ATOM 690 C C . PRO A 1 94 ? 10.309 4.669 3.415 1.00 92.69 94 PRO A C 1
ATOM 692 O O . PRO A 1 94 ? 11.248 3.940 3.107 1.00 92.69 94 PRO A O 1
ATOM 695 N N . ASP A 1 95 ? 9.424 4.336 4.353 1.00 94.88 95 ASP A N 1
ATOM 696 C CA . ASP A 1 95 ? 9.480 3.083 5.106 1.00 94.88 95 ASP A CA 1
ATOM 697 C C . ASP A 1 95 ? 8.309 2.171 4.704 1.00 94.88 95 ASP A C 1
ATOM 699 O O . ASP A 1 95 ? 7.155 2.546 4.930 1.00 94.88 95 ASP A O 1
ATOM 703 N N . PRO A 1 96 ? 8.563 0.972 4.140 1.00 94.00 96 PRO A N 1
ATOM 704 C CA . PRO A 1 96 ? 7.496 0.053 3.762 1.00 94.00 96 PRO A CA 1
ATOM 705 C C . PRO A 1 96 ? 6.639 -0.409 4.955 1.00 94.00 96 PRO A C 1
ATOM 707 O O . PRO A 1 96 ? 5.492 -0.812 4.759 1.00 94.00 96 PRO A O 1
ATOM 710 N N . LYS A 1 97 ? 7.159 -0.326 6.187 1.00 95.12 97 LYS A N 1
ATOM 711 C CA . LYS A 1 97 ? 6.471 -0.764 7.412 1.00 95.12 97 LYS A CA 1
ATOM 712 C C . LYS A 1 97 ? 5.562 0.293 8.041 1.00 95.12 97 LYS A C 1
ATOM 714 O O . LYS A 1 97 ? 4.946 0.004 9.062 1.00 95.12 97 LYS A O 1
ATOM 719 N N . VAL A 1 98 ? 5.471 1.493 7.472 1.00 95.75 98 VAL A N 1
ATOM 720 C CA . VAL A 1 98 ? 4.612 2.576 7.981 1.00 95.75 98 VAL A CA 1
ATOM 721 C C . VAL A 1 98 ? 3.491 2.833 6.980 1.00 95.75 98 VAL A C 1
ATOM 723 O O . VAL A 1 98 ? 3.779 3.125 5.819 1.00 95.75 98 VAL A O 1
ATOM 726 N N . LEU A 1 99 ? 2.228 2.720 7.402 1.00 94.88 99 LEU A N 1
ATOM 727 C CA . LEU A 1 99 ? 1.064 2.874 6.517 1.00 94.88 99 LEU A CA 1
ATOM 728 C C . LEU A 1 99 ? 0.442 4.281 6.546 1.00 94.88 99 LEU A C 1
ATOM 730 O O . LEU A 1 99 ? -0.089 4.733 5.537 1.00 94.88 99 LEU A O 1
ATOM 734 N N . ASN A 1 100 ? 0.507 4.971 7.682 1.00 95.44 100 ASN A N 1
ATOM 735 C CA . ASN A 1 100 ? -0.156 6.241 7.977 1.00 95.44 100 ASN A CA 1
ATOM 736 C C . ASN A 1 100 ? -1.679 6.235 7.699 1.00 95.44 100 ASN A C 1
ATOM 738 O O . ASN A 1 100 ? -2.173 7.107 6.980 1.00 95.44 100 ASN A O 1
ATOM 742 N N . PRO A 1 101 ? -2.469 5.313 8.288 1.00 93.81 101 PRO A N 1
ATOM 743 C CA . PRO A 1 101 ? -3.880 5.104 7.929 1.00 93.81 101 PRO A CA 1
ATOM 744 C C . PRO A 1 101 ? -4.796 6.309 8.206 1.00 93.81 101 PRO A C 1
ATOM 746 O O . PRO A 1 101 ? -5.854 6.431 7.594 1.00 93.81 101 PRO A O 1
ATOM 749 N N . ASN A 1 102 ? -4.389 7.211 9.104 1.00 95.12 102 ASN A N 1
ATOM 750 C CA . ASN A 1 102 ? -5.140 8.418 9.467 1.00 95.12 102 ASN A CA 1
ATOM 751 C C . ASN A 1 102 ? -4.746 9.663 8.654 1.00 95.12 102 ASN A C 1
ATOM 753 O O . ASN A 1 102 ? -5.263 10.752 8.910 1.00 95.12 102 ASN A O 1
ATOM 757 N N . GLN A 1 103 ? -3.820 9.535 7.700 1.00 94.31 103 GLN A N 1
ATOM 758 C CA . GLN A 1 103 ? -3.418 10.628 6.819 1.00 94.31 103 GLN A CA 1
ATOM 759 C C . GLN A 1 103 ? -4.099 10.498 5.451 1.00 94.31 103 GLN A C 1
ATOM 761 O O . GLN A 1 103 ? -4.280 9.388 4.948 1.00 94.31 103 GLN A O 1
ATOM 766 N N . PRO A 1 104 ? -4.481 11.617 4.811 1.00 93.94 104 PRO A N 1
ATOM 767 C CA . PRO A 1 104 ? -5.000 11.569 3.454 1.00 93.94 104 PRO A CA 1
ATOM 768 C C . PRO A 1 104 ? -3.904 11.110 2.486 1.00 93.94 104 PRO A C 1
ATOM 770 O O . PRO A 1 104 ? -2.807 11.665 2.472 1.00 93.94 104 PRO A O 1
ATOM 773 N N . ALA A 1 105 ? -4.232 10.141 1.631 1.00 92.75 105 ALA A N 1
ATOM 774 C CA . ALA A 1 105 ? -3.313 9.662 0.607 1.00 92.75 105 ALA A CA 1
ATOM 775 C C . ALA A 1 105 ? -2.985 10.765 -0.413 1.00 92.75 105 ALA A C 1
ATOM 777 O O . ALA A 1 105 ? -3.860 11.460 -0.945 1.00 92.75 105 ALA A O 1
ATOM 778 N N . THR A 1 106 ? 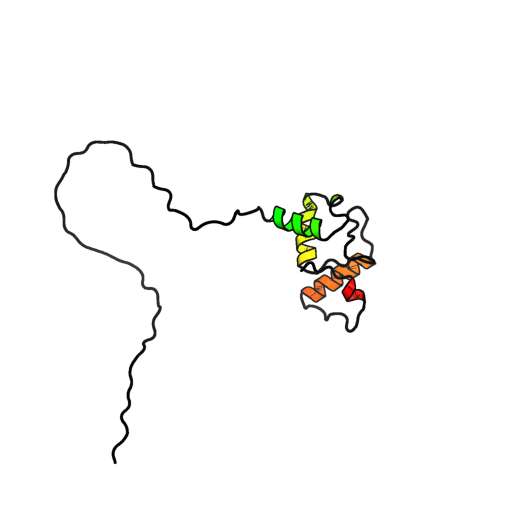-1.705 10.905 -0.723 1.00 95.00 106 THR A N 1
ATOM 779 C CA . THR A 1 106 ? -1.193 11.841 -1.718 1.00 95.00 106 THR A CA 1
ATOM 780 C C . THR A 1 106 ? -1.367 11.297 -3.137 1.00 95.00 106 THR A C 1
ATOM 782 O O . THR A 1 106 ? -1.470 10.095 -3.385 1.00 95.00 106 THR A O 1
ATOM 785 N N . ARG A 1 107 ? -1.324 12.191 -4.134 1.00 96.12 107 ARG A N 1
ATOM 786 C CA . ARG A 1 107 ? -1.382 11.795 -5.555 1.00 96.12 107 ARG A CA 1
ATOM 787 C C . ARG A 1 107 ? -0.252 10.836 -5.953 1.00 96.12 107 ARG A C 1
ATOM 789 O O . ARG A 1 107 ? -0.452 10.029 -6.856 1.00 96.12 107 ARG A O 1
ATOM 796 N N . GLY A 1 108 ? 0.916 10.943 -5.313 1.00 94.25 108 GLY A N 1
ATOM 797 C CA . GLY A 1 108 ? 2.062 10.070 -5.570 1.00 94.25 108 GLY A CA 1
ATOM 798 C C . GLY A 1 108 ? 1.823 8.641 -5.090 1.00 94.25 108 GLY A C 1
ATOM 799 O O . GLY A 1 108 ? 2.048 7.702 -5.850 1.00 94.25 108 GLY A O 1
ATOM 800 N N . GLU A 1 109 ? 1.294 8.480 -3.877 1.00 94.19 109 GLU A N 1
ATOM 801 C CA . GLU A 1 109 ? 0.969 7.167 -3.301 1.00 94.19 109 GLU A CA 1
ATOM 802 C C . GLU A 1 109 ? -0.125 6.465 -4.105 1.00 94.19 109 GLU A C 1
ATOM 804 O O . GLU A 1 109 ? 0.045 5.318 -4.514 1.00 94.19 109 GLU A O 1
ATOM 809 N N . ILE A 1 110 ? -1.200 7.184 -4.449 1.00 95.56 110 ILE A N 1
ATOM 810 C CA . ILE A 1 110 ? -2.274 6.620 -5.275 1.00 95.56 110 ILE A CA 1
ATOM 811 C C . ILE A 1 110 ? -1.750 6.195 -6.652 1.00 95.56 110 ILE A C 1
ATOM 813 O O . ILE A 1 110 ? -2.086 5.112 -7.129 1.00 95.56 110 ILE A O 1
ATOM 817 N N . ALA A 1 111 ? -0.902 7.007 -7.295 1.00 96.31 111 ALA A N 1
ATOM 818 C CA . ALA A 1 111 ? -0.299 6.636 -8.574 1.00 96.31 111 ALA A CA 1
ATOM 819 C C . ALA A 1 111 ? 0.569 5.370 -8.455 1.00 96.31 111 ALA A C 1
ATOM 821 O O . ALA A 1 111 ? 0.509 4.507 -9.334 1.00 96.31 111 ALA A O 1
ATOM 822 N N . ALA A 1 112 ? 1.330 5.236 -7.365 1.00 95.12 112 ALA A N 1
ATOM 823 C CA . ALA A 1 112 ? 2.145 4.057 -7.095 1.00 95.12 112 ALA A CA 1
ATOM 824 C C . ALA A 1 112 ? 1.286 2.800 -6.880 1.00 95.12 112 ALA A C 1
ATOM 826 O O . ALA A 1 112 ? 1.560 1.774 -7.503 1.00 95.12 112 ALA A O 1
ATOM 827 N N . TRP A 1 113 ? 0.215 2.880 -6.085 1.00 95.44 113 TRP A N 1
ATOM 828 C CA . TRP A 1 113 ? -0.701 1.754 -5.865 1.00 95.44 113 TRP A CA 1
ATOM 829 C C . TRP A 1 113 ? -1.427 1.340 -7.145 1.00 95.44 113 TRP A C 1
ATOM 831 O O . TRP A 1 113 ? -1.536 0.149 -7.429 1.00 95.44 113 TRP A O 1
ATOM 841 N N . VAL A 1 114 ? -1.879 2.298 -7.963 1.00 96.62 114 VAL A N 1
ATOM 842 C CA . VAL A 1 114 ? -2.511 1.998 -9.260 1.00 96.62 114 VAL A CA 1
ATOM 843 C C . VAL A 1 114 ? -1.521 1.313 -10.199 1.00 96.62 114 VAL A C 1
ATOM 845 O O . VAL A 1 114 ? -1.858 0.293 -10.798 1.00 96.62 114 VAL A O 1
ATOM 848 N N . HIS A 1 115 ? -0.298 1.834 -10.315 1.00 96.44 115 HIS A N 1
ATOM 849 C CA . HIS A 1 115 ? 0.754 1.189 -11.098 1.00 96.44 115 HIS A CA 1
ATOM 850 C C . HIS A 1 115 ? 0.998 -0.240 -10.607 1.00 96.44 115 HIS A C 1
ATOM 852 O O . HIS A 1 115 ? 0.976 -1.180 -11.400 1.00 96.44 115 HIS A O 1
ATOM 858 N N . GLN A 1 116 ? 1.181 -0.414 -9.299 1.00 95.94 116 GLN A N 1
ATOM 859 C CA . GLN A 1 116 ? 1.466 -1.713 -8.713 1.00 95.94 116 GLN A CA 1
ATOM 860 C C . GLN A 1 116 ? 0.312 -2.699 -8.925 1.00 95.94 116 GLN A C 1
ATOM 862 O O . GLN A 1 116 ? 0.555 -3.832 -9.326 1.00 95.94 116 GLN A O 1
ATOM 867 N N . ALA A 1 117 ? -0.939 -2.261 -8.781 1.00 95.88 117 ALA A N 1
ATOM 868 C CA . ALA A 1 117 ? -2.110 -3.077 -9.088 1.00 95.88 117 ALA A CA 1
ATOM 869 C C . ALA A 1 117 ? -2.150 -3.518 -10.562 1.00 95.88 117 ALA A C 1
ATOM 871 O O . ALA A 1 117 ? -2.555 -4.638 -10.866 1.00 95.88 117 ALA A O 1
ATOM 872 N N . LEU A 1 118 ? -1.736 -2.659 -11.498 1.00 97.06 118 LEU A N 1
ATOM 873 C CA . LEU A 1 118 ? -1.660 -3.021 -12.916 1.00 97.06 118 LEU A CA 1
ATOM 874 C C . LEU A 1 118 ? -0.517 -4.003 -13.200 1.00 97.06 118 LEU A C 1
ATOM 876 O O . LEU A 1 118 ? -0.685 -4.896 -14.034 1.00 97.06 118 LEU A O 1
ATOM 880 N N . VAL A 1 119 ? 0.617 -3.857 -12.509 1.00 95.69 119 VAL A N 1
ATOM 881 C CA . VAL A 1 119 ? 1.752 -4.787 -12.596 1.00 95.69 119 VAL A CA 1
ATOM 882 C C . VAL A 1 119 ? 1.368 -6.162 -12.055 1.00 95.69 119 VAL A C 1
ATOM 884 O O . VAL A 1 119 ? 1.602 -7.160 -12.734 1.00 95.69 119 VAL A O 1
ATOM 887 N N . THR A 1 120 ? 0.735 -6.239 -10.880 1.00 93.31 120 THR A N 1
ATOM 888 C CA . THR A 1 120 ? 0.314 -7.519 -10.280 1.00 93.31 120 THR A CA 1
ATOM 889 C C . THR A 1 120 ? -0.762 -8.222 -11.111 1.00 93.31 120 THR A C 1
ATOM 891 O O . THR A 1 120 ? -0.802 -9.448 -11.154 1.00 93.31 120 THR A O 1
ATOM 894 N N . GLN A 1 121 ? -1.578 -7.465 -11.852 1.00 95.44 121 GLN A N 1
ATOM 895 C CA . GLN A 1 121 ? -2.532 -7.996 -12.835 1.00 95.44 121 GLN A CA 1
ATOM 896 C C . GLN A 1 121 ? -1.897 -8.376 -14.187 1.00 95.44 121 GLN A C 1
ATOM 898 O O . GLN A 1 121 ? -2.607 -8.833 -15.082 1.00 95.44 121 GLN A O 1
ATOM 903 N N . GLY A 1 122 ? -0.595 -8.145 -14.390 1.00 95.50 122 GLY A N 1
ATOM 904 C CA . GLY A 1 122 ? 0.090 -8.407 -15.661 1.00 95.50 122 GLY A CA 1
ATOM 905 C C . GLY A 1 122 ? -0.353 -7.502 -16.817 1.00 95.50 122 GLY A C 1
ATOM 906 O O . GLY A 1 122 ? -0.103 -7.814 -17.980 1.00 95.50 122 GLY A O 1
ATOM 907 N N . ARG A 1 123 ? -1.026 -6.382 -16.523 1.00 97.62 123 ARG A N 1
ATOM 908 C CA . ARG A 1 123 ? -1.541 -5.444 -17.536 1.00 97.62 123 ARG A CA 1
ATOM 909 C C . ARG A 1 123 ? -0.469 -4.498 -18.063 1.00 97.62 123 ARG A C 1
ATOM 911 O O . ARG A 1 123 ? -0.597 -4.002 -19.179 1.00 97.62 123 ARG A O 1
ATOM 918 N N . ILE A 1 124 ? 0.553 -4.230 -17.255 1.00 96.81 124 ILE A N 1
ATOM 919 C CA . ILE A 1 124 ? 1.731 -3.441 -17.622 1.00 96.81 124 ILE A CA 1
ATOM 920 C C . ILE A 1 124 ? 2.995 -4.151 -17.134 1.00 96.81 124 ILE A C 1
ATOM 922 O O . ILE A 1 124 ? 2.948 -4.945 -16.194 1.00 96.81 124 ILE A O 1
ATOM 926 N N . ALA A 1 125 ? 4.128 -3.859 -17.769 1.00 94.25 125 ALA A N 1
ATOM 927 C CA . ALA A 1 125 ? 5.413 -4.397 -17.343 1.00 94.25 125 ALA A CA 1
ATOM 928 C C . ALA A 1 125 ? 5.897 -3.719 -16.043 1.00 94.25 125 ALA A C 1
ATOM 930 O O . ALA A 1 125 ? 5.715 -2.507 -15.894 1.00 94.25 125 ALA A O 1
ATOM 931 N N . PRO A 1 126 ? 6.552 -4.458 -15.126 1.00 92.62 126 PRO A N 1
ATOM 932 C CA . PRO A 1 126 ? 7.255 -3.862 -13.996 1.00 92.62 126 PRO A CA 1
ATOM 933 C C . PRO A 1 126 ? 8.343 -2.883 -14.451 1.00 92.62 126 PRO A C 1
ATOM 935 O O . PRO A 1 126 ? 8.937 -3.032 -15.522 1.00 92.62 126 PRO A O 1
ATOM 938 N N . LEU A 1 127 ? 8.664 -1.913 -13.596 1.00 90.50 127 LEU A N 1
ATOM 939 C CA . LEU A 1 127 ? 9.740 -0.958 -13.853 1.00 90.50 127 LEU A CA 1
ATOM 940 C C . LEU A 1 127 ? 11.099 -1.671 -13.780 1.00 90.50 127 LEU A C 1
ATOM 942 O O . LEU A 1 127 ? 11.489 -2.179 -12.728 1.00 90.50 127 LEU A O 1
ATOM 946 N N . ALA A 1 128 ? 11.824 -1.710 -14.899 1.00 89.81 128 ALA A N 1
ATOM 947 C CA . ALA A 1 128 ? 13.141 -2.336 -14.972 1.00 89.81 128 ALA A CA 1
ATOM 948 C C . ALA A 1 128 ? 14.177 -1.550 -14.150 1.00 89.81 128 ALA A C 1
ATOM 950 O O . ALA A 1 128 ? 14.252 -0.327 -14.255 1.00 89.81 128 ALA A O 1
ATOM 951 N N . ASN A 1 129 ? 15.000 -2.259 -13.366 1.00 86.56 129 ASN A N 1
ATOM 952 C CA . ASN A 1 129 ? 16.109 -1.700 -12.577 1.00 86.56 129 ASN A CA 1
ATOM 953 C C . ASN A 1 129 ? 15.715 -0.503 -11.687 1.00 86.56 129 ASN A C 1
ATOM 955 O O . ASN A 1 129 ? 16.461 0.468 -11.577 1.00 86.56 129 ASN A O 1
ATOM 959 N N . ASN A 1 130 ? 14.534 -0.557 -11.066 1.00 87.25 130 ASN A N 1
ATOM 960 C CA . ASN A 1 130 ? 14.006 0.552 -10.277 1.00 87.25 130 ASN A CA 1
ATOM 961 C C . ASN A 1 130 ? 14.224 0.345 -8.761 1.00 87.25 130 ASN A C 1
ATOM 963 O O . ASN A 1 130 ? 13.705 -0.636 -8.219 1.00 87.25 130 ASN A O 1
ATOM 967 N N . PRO A 1 131 ? 14.890 1.277 -8.043 1.00 88.06 131 PRO A N 1
ATOM 968 C CA . PRO A 1 131 ? 15.010 1.210 -6.583 1.00 88.06 131 PRO A CA 1
ATOM 969 C C . PRO A 1 131 ? 13.657 1.259 -5.862 1.00 88.06 131 PRO A C 1
ATOM 971 O O . PRO A 1 131 ? 13.555 0.786 -4.733 1.00 88.06 131 PRO A O 1
ATOM 974 N N . ALA A 1 132 ? 12.599 1.764 -6.509 1.00 87.31 132 ALA A N 1
ATOM 975 C CA . ALA A 1 132 ? 11.277 1.838 -5.898 1.00 87.31 132 ALA A CA 1
ATOM 976 C C . ALA A 1 132 ? 10.658 0.465 -5.583 1.00 87.31 132 ALA A C 1
ATOM 978 O O . ALA A 1 132 ? 9.736 0.387 -4.775 1.00 87.31 132 ALA A O 1
ATOM 979 N N . GLY A 1 133 ? 11.184 -0.622 -6.162 1.00 89.44 133 GLY A N 1
ATOM 980 C CA . GLY A 1 133 ? 10.782 -1.984 -5.802 1.00 89.44 133 GLY A CA 1
ATOM 981 C C . GLY A 1 133 ? 11.013 -2.319 -4.322 1.00 89.44 133 GLY A C 1
ATOM 982 O O . GLY A 1 133 ? 10.326 -3.183 -3.791 1.00 89.44 133 GLY A O 1
ATOM 983 N N . ALA A 1 134 ? 11.919 -1.609 -3.638 1.00 91.31 134 ALA A N 1
ATOM 984 C CA . ALA A 1 134 ? 12.160 -1.769 -2.202 1.00 91.31 134 ALA A CA 1
ATOM 985 C C . ALA A 1 134 ? 11.004 -1.264 -1.317 1.00 91.31 134 ALA A C 1
ATOM 987 O O . ALA A 1 134 ? 10.931 -1.627 -0.146 1.00 91.31 134 ALA A O 1
ATOM 988 N N . TYR A 1 135 ? 10.113 -0.438 -1.871 1.00 94.12 135 TYR A N 1
ATOM 989 C CA . TYR A 1 135 ? 8.975 0.157 -1.162 1.00 94.12 135 TYR A CA 1
ATOM 990 C C . TYR A 1 135 ? 7.663 -0.591 -1.409 1.00 94.12 135 TYR A C 1
ATOM 992 O O . TYR A 1 135 ? 6.636 -0.247 -0.825 1.00 94.12 135 TYR A O 1
ATOM 1000 N N . VAL A 1 136 ? 7.680 -1.605 -2.280 1.00 93.06 136 VAL A N 1
ATOM 1001 C CA . VAL A 1 136 ? 6.546 -2.510 -2.458 1.00 93.06 136 VAL A CA 1
ATOM 1002 C C . VAL A 1 136 ? 6.479 -3.422 -1.242 1.00 93.06 136 VAL A C 1
ATOM 1004 O O . VAL A 1 136 ? 7.425 -4.152 -0.936 1.00 93.06 136 VAL A O 1
ATOM 1007 N N . VAL A 1 137 ? 5.348 -3.384 -0.553 1.00 91.44 137 VAL A N 1
ATOM 1008 C CA . VAL A 1 137 ? 5.107 -4.212 0.619 1.00 91.44 137 VAL A CA 1
ATOM 1009 C C . VAL A 1 137 ? 4.883 -5.657 0.182 1.00 91.44 137 VAL A C 1
ATOM 1011 O O . VAL A 1 137 ? 4.029 -5.931 -0.657 1.00 91.44 137 VAL A O 1
ATOM 1014 N N . ASN A 1 138 ? 5.657 -6.585 0.746 1.00 86.25 138 ASN A N 1
ATOM 1015 C CA . ASN A 1 138 ? 5.519 -8.017 0.488 1.00 86.25 138 ASN A CA 1
ATOM 1016 C C . ASN A 1 138 ? 5.844 -8.817 1.766 1.00 86.25 138 ASN A C 1
ATOM 1018 O O . ASN A 1 138 ? 6.999 -9.219 1.955 1.00 86.25 138 ASN A O 1
ATOM 1022 N N . PRO A 1 139 ? 4.877 -8.979 2.689 1.00 69.12 139 PRO A N 1
ATOM 1023 C CA . PRO A 1 139 ? 5.046 -9.835 3.857 1.00 69.12 139 PRO A CA 1
ATOM 1024 C C . PRO A 1 139 ? 5.167 -11.284 3.373 1.00 69.12 139 PRO A C 1
ATOM 1026 O O . PRO A 1 139 ? 4.287 -11.786 2.678 1.00 69.12 139 PRO A O 1
ATOM 1029 N N . ARG A 1 140 ? 6.302 -11.921 3.663 1.00 59.81 140 ARG A N 1
ATOM 1030 C CA . ARG A 1 140 ? 6.554 -13.324 3.317 1.00 59.81 140 ARG A CA 1
ATOM 1031 C C . ARG A 1 140 ? 5.995 -14.277 4.354 1.00 59.81 140 ARG A C 1
ATOM 1033 O O . ARG A 1 140 ? 6.056 -13.908 5.544 1.00 59.81 140 ARG A O 1
#

Secondary structure (DSSP, 8-state):
--PPP-------------------------------------------------HHHHHHHHHHHH-TTGGGS-TTTHHHHHHHHHTT--B-SS-TT---TTSPPPHHHHHHHHHHHHHHTTSSPPPTT-GGGGGB----

Sequence (140 aa):
MYPIAMTMLLQPLINRPAQASAAATSQAIAQPAESTPAPDPQPAQQPAQQPIQPPTQQAANSVTEYYVDADQILPEAVNNIALATQAGIVVNYPDPKVLNPNQPATRGEIAAWVHQALVTQGRIAPLANNPAGAYVVNPR